Protein AF-A0A6G3XRS8-F1 (afdb_monomer_lite)

Organism: NCBI:txid2706086

Structure (mmCIF, N/CA/C/O backbone):
data_AF-A0A6G3XRS8-F1
#
_entry.id   AF-A0A6G3XRS8-F1
#
loop_
_atom_site.group_PDB
_atom_site.id
_atom_site.type_symbol
_atom_site.label_atom_id
_atom_site.label_alt_id
_atom_site.label_comp_id
_atom_site.label_asym_id
_atom_site.label_entity_id
_atom_site.label_seq_id
_atom_site.pdbx_PDB_ins_code
_atom_site.Cartn_x
_atom_site.Cartn_y
_atom_site.Cartn_z
_atom_site.occupancy
_atom_site.B_iso_or_equiv
_atom_site.auth_seq_id
_atom_site.auth_comp_id
_atom_site.auth_asym_id
_atom_site.auth_atom_id
_atom_site.pdbx_PDB_model_num
ATOM 1 N N . THR A 1 1 ? 11.232 11.905 -4.362 1.00 84.12 1 THR A N 1
ATOM 2 C CA . THR A 1 1 ? 10.137 11.703 -3.369 1.00 84.12 1 THR A CA 1
ATOM 3 C C . THR A 1 1 ? 10.213 10.304 -2.766 1.00 84.12 1 THR A C 1
ATOM 5 O O . THR A 1 1 ? 10.938 9.479 -3.309 1.00 84.12 1 THR A O 1
ATOM 8 N N . THR A 1 2 ? 9.497 9.998 -1.675 1.00 91.12 2 THR A N 1
ATOM 9 C CA . THR A 1 2 ? 9.439 8.624 -1.117 1.00 91.12 2 THR A CA 1
ATOM 10 C C . THR A 1 2 ? 8.962 7.596 -2.149 1.00 91.12 2 THR A C 1
ATOM 12 O O . THR A 1 2 ? 9.497 6.494 -2.203 1.00 91.12 2 THR A O 1
ATOM 15 N N . ASP A 1 3 ? 8.036 7.983 -3.034 1.00 93.62 3 ASP A N 1
ATOM 16 C CA . ASP A 1 3 ? 7.567 7.129 -4.133 1.00 93.62 3 ASP A CA 1
ATOM 17 C C . ASP A 1 3 ? 8.662 6.818 -5.171 1.00 93.62 3 ASP A C 1
ATOM 19 O O . ASP A 1 3 ? 8.705 5.712 -5.693 1.00 93.62 3 ASP A O 1
ATOM 23 N N . GLU A 1 4 ? 9.539 7.774 -5.502 1.00 97.50 4 GLU A N 1
ATOM 24 C CA . GLU A 1 4 ? 10.630 7.549 -6.469 1.00 97.50 4 GLU A CA 1
ATOM 25 C C . GLU A 1 4 ? 11.678 6.570 -5.943 1.00 97.50 4 GLU A C 1
ATOM 27 O O . GLU A 1 4 ? 12.151 5.720 -6.695 1.00 97.50 4 GLU A O 1
ATOM 32 N N . VAL A 1 5 ? 12.029 6.684 -4.659 1.00 97.88 5 VAL A N 1
ATOM 33 C CA . VAL A 1 5 ? 12.999 5.789 -4.015 1.00 97.88 5 VAL A CA 1
ATOM 34 C C . VAL A 1 5 ? 12.447 4.366 -3.984 1.00 97.88 5 VAL A C 1
ATOM 36 O O . VAL A 1 5 ? 13.086 3.457 -4.506 1.00 97.88 5 VAL A O 1
ATOM 39 N N . ALA A 1 6 ? 11.220 4.192 -3.491 1.00 95.25 6 ALA A N 1
ATOM 40 C CA . ALA A 1 6 ? 10.580 2.882 -3.422 1.00 95.25 6 ALA A CA 1
ATOM 41 C C . ALA A 1 6 ? 10.337 2.264 -4.814 1.00 95.25 6 ALA A C 1
ATOM 43 O O . ALA A 1 6 ? 10.546 1.070 -5.016 1.00 95.25 6 ALA A O 1
ATOM 44 N N . ALA A 1 7 ? 9.952 3.070 -5.811 1.00 97.88 7 ALA A N 1
ATOM 45 C CA . ALA A 1 7 ? 9.799 2.595 -7.187 1.00 97.88 7 ALA A CA 1
ATOM 46 C C . ALA A 1 7 ? 11.125 2.083 -7.773 1.00 97.88 7 ALA A C 1
ATOM 48 O O . ALA A 1 7 ? 11.142 1.055 -8.451 1.00 97.88 7 ALA A O 1
ATOM 49 N N . ARG A 1 8 ? 12.237 2.771 -7.482 1.00 97.44 8 ARG A N 1
ATOM 50 C CA . ARG A 1 8 ? 13.577 2.353 -7.905 1.00 97.44 8 ARG A CA 1
ATOM 51 C C . ARG A 1 8 ? 13.997 1.041 -7.243 1.00 97.44 8 ARG A C 1
ATOM 53 O O . ARG A 1 8 ? 14.510 0.176 -7.942 1.00 97.44 8 ARG A O 1
ATOM 60 N N . GLU A 1 9 ? 13.768 0.882 -5.942 1.00 97.25 9 GLU A N 1
ATOM 61 C CA . GLU A 1 9 ? 14.078 -0.359 -5.212 1.00 97.25 9 GLU A CA 1
ATOM 62 C C . GLU A 1 9 ? 13.307 -1.562 -5.770 1.00 97.25 9 GLU A C 1
ATOM 64 O O . GLU A 1 9 ? 13.856 -2.652 -5.905 1.00 97.25 9 GLU A O 1
ATOM 69 N N . LEU A 1 10 ? 12.057 -1.343 -6.183 1.00 96.38 10 LEU A N 1
ATOM 70 C CA . LEU A 1 10 ? 11.204 -2.370 -6.780 1.00 96.38 10 LEU A CA 1
ATOM 71 C C . LEU A 1 10 ? 11.400 -2.539 -8.297 1.00 96.38 10 LEU A C 1
ATOM 73 O O . LEU A 1 10 ? 10.733 -3.372 -8.904 1.00 96.38 10 LEU A O 1
ATOM 77 N N . THR A 1 11 ? 12.298 -1.772 -8.926 1.00 98.00 11 THR A N 1
ATOM 78 C CA . THR A 1 11 ? 12.541 -1.787 -10.384 1.00 98.00 11 THR A CA 1
ATOM 79 C C . THR A 1 11 ? 11.259 -1.561 -11.210 1.00 98.00 11 THR A C 1
ATOM 81 O O . THR A 1 11 ? 11.028 -2.184 -12.245 1.00 98.00 11 THR A O 1
ATOM 84 N N . VAL A 1 12 ? 10.398 -0.639 -10.763 1.00 98.12 12 VAL A N 1
ATOM 85 C CA . VAL A 1 12 ? 9.161 -0.250 -11.464 1.00 98.12 12 VAL A CA 1
ATOM 86 C C . VAL A 1 12 ? 9.120 1.251 -11.742 1.00 98.12 12 VAL A C 1
ATOM 88 O O . VAL A 1 12 ? 9.798 2.052 -11.104 1.00 98.12 12 VAL A O 1
ATOM 91 N N . SER A 1 13 ? 8.277 1.675 -12.688 1.00 98.38 13 SER A N 1
ATOM 92 C CA . SER A 1 13 ? 8.015 3.108 -12.875 1.00 98.38 13 SER A CA 1
ATOM 93 C C . SER A 1 13 ? 7.261 3.699 -11.678 1.00 98.38 13 SER A C 1
ATOM 95 O O . SER A 1 13 ? 6.401 3.042 -11.090 1.00 98.38 13 SER A O 1
ATOM 97 N N . VAL A 1 14 ? 7.490 4.984 -11.379 1.00 98.25 14 VAL A N 1
ATOM 98 C CA . VAL A 1 14 ? 6.777 5.718 -10.309 1.00 98.25 14 VAL A CA 1
ATOM 99 C C . VAL A 1 14 ? 5.256 5.645 -10.485 1.00 98.25 14 VAL A C 1
ATOM 101 O O . VAL A 1 14 ? 4.517 5.498 -9.514 1.00 98.25 14 VAL A O 1
ATOM 104 N N . ARG A 1 15 ? 4.769 5.687 -11.733 1.00 97.31 15 ARG A N 1
ATOM 105 C CA . ARG A 1 15 ? 3.345 5.506 -12.059 1.00 97.31 15 ARG A CA 1
ATOM 106 C C . ARG A 1 15 ? 2.825 4.140 -11.606 1.00 97.31 15 ARG A C 1
ATOM 108 O O . ARG A 1 15 ? 1.738 4.065 -11.043 1.00 97.31 15 ARG A O 1
ATOM 115 N N . THR A 1 16 ? 3.589 3.078 -11.854 1.00 98.19 16 THR A N 1
ATOM 116 C CA . THR A 1 16 ? 3.210 1.707 -11.480 1.00 98.19 16 THR A CA 1
ATOM 117 C C . THR A 1 16 ? 3.244 1.525 -9.969 1.00 98.19 16 THR A C 1
ATOM 119 O O . THR A 1 16 ? 2.286 1.006 -9.409 1.00 98.19 16 THR A O 1
ATOM 122 N N . TYR A 1 17 ? 4.276 2.051 -9.303 1.00 97.75 17 TYR A N 1
ATOM 123 C CA . TYR A 1 17 ? 4.351 2.068 -7.843 1.00 97.75 17 TYR A CA 1
ATOM 124 C C . TYR A 1 17 ? 3.134 2.762 -7.216 1.00 97.75 17 TYR A C 1
ATOM 126 O O . TYR A 1 17 ? 2.446 2.185 -6.379 1.00 97.75 17 TYR A O 1
ATOM 134 N N . ARG A 1 18 ? 2.801 3.976 -7.675 1.00 96.94 18 ARG A N 1
ATOM 135 C CA . ARG A 1 18 ? 1.636 4.726 -7.177 1.00 96.94 18 ARG A CA 1
ATOM 136 C C . ARG A 1 18 ? 0.316 4.003 -7.422 1.00 96.94 18 ARG A C 1
ATOM 138 O O . ARG A 1 18 ? -0.560 4.076 -6.567 1.00 96.94 18 ARG A O 1
ATOM 145 N N . ARG A 1 19 ? 0.180 3.306 -8.556 1.00 98.06 19 ARG A N 1
ATOM 146 C CA . ARG A 1 19 ? -0.994 2.476 -8.845 1.00 98.06 19 ARG A CA 1
ATOM 147 C C . ARG A 1 19 ? -1.132 1.347 -7.821 1.00 98.06 19 ARG A C 1
ATOM 149 O O . ARG A 1 19 ? -2.196 1.226 -7.230 1.00 98.06 19 ARG A O 1
ATOM 156 N N . TYR A 1 20 ? -0.062 0.601 -7.547 1.00 97.44 20 TYR A N 1
ATOM 157 C CA . TYR A 1 20 ? -0.092 -0.454 -6.528 1.00 97.44 20 TYR A CA 1
ATOM 158 C C . TYR A 1 20 ? -0.383 0.086 -5.130 1.00 97.44 20 TYR A C 1
ATOM 160 O O . TYR A 1 20 ? -1.198 -0.484 -4.416 1.00 97.44 20 TYR A O 1
ATOM 168 N N . VAL A 1 21 ? 0.216 1.215 -4.746 1.00 96.94 21 VAL A N 1
ATOM 169 C CA . VAL A 1 21 ? -0.081 1.847 -3.454 1.00 96.94 21 VAL A CA 1
ATOM 170 C C . VAL A 1 21 ? -1.552 2.258 -3.362 1.00 96.94 21 VAL A C 1
ATOM 172 O O . VAL A 1 21 ? -2.168 2.042 -2.324 1.00 96.94 21 VAL A O 1
ATOM 175 N N . ALA A 1 22 ? -2.128 2.827 -4.424 1.00 97.62 22 ALA A N 1
ATOM 176 C CA . ALA A 1 22 ? -3.546 3.178 -4.454 1.00 97.62 22 ALA A CA 1
ATOM 177 C C . ALA A 1 22 ? -4.443 1.938 -4.317 1.00 97.62 22 ALA A C 1
ATOM 179 O O . ALA A 1 22 ? -5.352 1.946 -3.495 1.00 97.62 22 ALA A O 1
ATOM 180 N N . GLU A 1 23 ? -4.142 0.865 -5.053 1.00 98.19 23 GLU A N 1
ATOM 181 C CA . GLU A 1 23 ? -4.860 -0.412 -4.961 1.00 98.19 23 GLU A CA 1
ATOM 182 C C . GLU A 1 23 ? -4.783 -0.998 -3.540 1.00 98.19 23 GLU A C 1
ATOM 184 O O . GLU A 1 23 ? -5.810 -1.353 -2.966 1.00 98.19 23 GLU A O 1
ATOM 189 N N . ILE A 1 24 ? -3.595 -1.018 -2.923 1.00 97.06 24 ILE A N 1
ATOM 190 C CA . ILE A 1 24 ? -3.402 -1.480 -1.538 1.00 97.06 24 ILE A CA 1
ATOM 191 C C . ILE A 1 24 ? -4.196 -0.614 -0.556 1.00 97.06 24 ILE A C 1
ATOM 193 O O . ILE A 1 24 ? -4.873 -1.147 0.317 1.00 97.06 24 ILE A O 1
ATOM 197 N N . MET A 1 25 ? -4.147 0.713 -0.693 1.00 97.81 25 MET A N 1
ATOM 198 C CA . MET A 1 25 ? -4.925 1.615 0.157 1.00 97.81 25 MET A CA 1
ATOM 199 C C . MET A 1 25 ? -6.428 1.352 0.023 1.00 97.81 25 MET A C 1
ATOM 201 O O . MET A 1 25 ? -7.112 1.312 1.036 1.00 97.81 25 MET A O 1
ATOM 205 N N . THR A 1 26 ? -6.938 1.101 -1.186 1.00 98.25 26 THR A N 1
ATOM 206 C CA . THR A 1 26 ? -8.345 0.727 -1.391 1.00 98.25 26 THR A CA 1
ATOM 207 C C . THR A 1 26 ? -8.687 -0.606 -0.729 1.00 98.25 26 THR A C 1
ATOM 209 O O . THR A 1 26 ? -9.688 -0.683 -0.025 1.00 98.25 26 THR A O 1
ATOM 212 N N . LEU A 1 27 ? -7.857 -1.638 -0.902 1.00 97.94 27 LEU A N 1
ATOM 213 C CA . LEU A 1 27 ? -8.079 -2.955 -0.288 1.00 97.94 27 LEU A CA 1
ATOM 214 C C . LEU A 1 27 ? -8.055 -2.898 1.243 1.00 97.9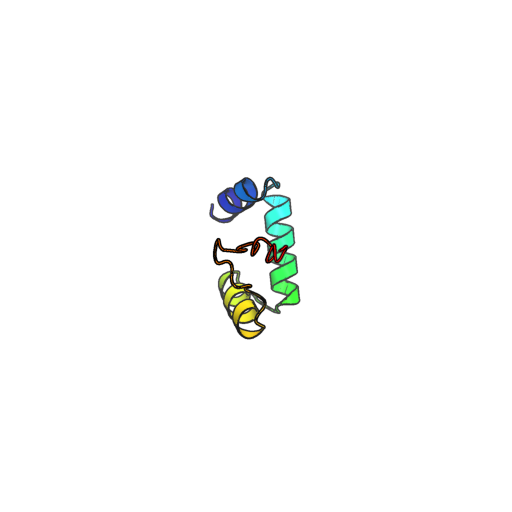4 27 LEU A C 1
ATOM 216 O O . LEU A 1 27 ? -8.776 -3.641 1.902 1.00 97.94 27 LEU A O 1
ATOM 220 N N . LEU A 1 28 ? -7.235 -2.009 1.800 1.00 97.94 28 LEU A N 1
ATOM 221 C CA . LEU A 1 28 ? -7.133 -1.785 3.236 1.00 97.94 28 LEU A CA 1
ATOM 222 C C . LEU A 1 28 ? -8.115 -0.722 3.747 1.00 97.94 28 LEU A C 1
ATOM 224 O O . LEU A 1 28 ? -8.088 -0.430 4.938 1.00 97.94 28 LEU A O 1
ATOM 228 N N . ASP A 1 29 ? -8.955 -0.131 2.891 1.00 97.50 29 ASP A N 1
ATOM 229 C CA . ASP A 1 29 ? -9.860 0.984 3.220 1.00 97.50 29 ASP A CA 1
ATOM 230 C C . ASP A 1 29 ? -9.132 2.167 3.923 1.00 97.50 29 ASP A C 1
ATOM 232 O O . ASP A 1 29 ? -9.582 2.786 4.885 1.00 97.50 29 ASP A O 1
ATOM 236 N N . ALA A 1 30 ? -7.929 2.481 3.444 1.00 98.00 30 ALA A N 1
ATOM 237 C CA . ALA A 1 30 ? -7.075 3.543 3.958 1.00 98.00 30 ALA A CA 1
ATOM 238 C C . ALA A 1 30 ? -7.082 4.781 3.049 1.00 98.00 30 ALA A C 1
ATOM 240 O O . ALA A 1 30 ? -7.048 4.686 1.825 1.00 98.00 30 ALA A O 1
ATOM 241 N N . THR A 1 31 ? -7.030 5.969 3.652 1.00 96.69 31 THR A N 1
ATOM 242 C CA . THR A 1 31 ? -6.950 7.260 2.943 1.00 96.69 31 THR A CA 1
ATOM 243 C C . THR A 1 31 ? -5.532 7.832 2.906 1.00 96.69 31 THR A C 1
ATOM 245 O O . THR A 1 31 ?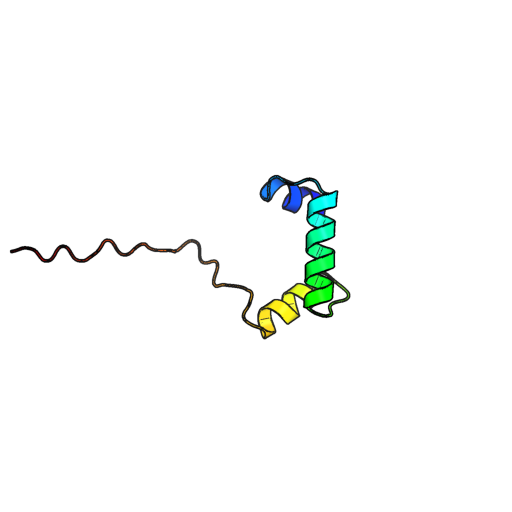 -5.270 8.836 2.243 1.00 96.69 31 THR A O 1
ATOM 248 N N . SER A 1 32 ? -4.586 7.190 3.597 1.00 96.88 32 SER A N 1
ATOM 249 C CA . SER A 1 32 ? -3.172 7.559 3.590 1.00 96.88 32 SER A CA 1
ATOM 250 C C . SER A 1 32 ? -2.267 6.329 3.636 1.00 96.88 32 SER A C 1
ATOM 252 O O . SER A 1 32 ? -2.630 5.286 4.179 1.00 96.88 32 SER A O 1
ATOM 254 N N . ARG A 1 33 ? -1.037 6.476 3.124 1.00 93.88 33 ARG A N 1
ATOM 255 C CA . ARG A 1 33 ? -0.008 5.419 3.164 1.00 93.88 33 ARG A CA 1
ATOM 256 C C . ARG A 1 33 ? 0.330 4.992 4.595 1.00 93.88 33 ARG A C 1
ATOM 258 O O . ARG A 1 33 ? 0.602 3.824 4.834 1.00 93.88 33 ARG A O 1
ATOM 265 N N . PHE A 1 34 ? 0.292 5.930 5.541 1.00 94.50 34 PHE A N 1
ATOM 266 C CA . PHE A 1 34 ? 0.530 5.634 6.951 1.00 94.50 34 PHE A CA 1
ATOM 267 C C . PHE A 1 34 ? -0.600 4.786 7.542 1.00 94.50 34 PHE A C 1
ATOM 269 O O . PHE A 1 34 ? -0.339 3.734 8.118 1.00 94.50 34 PHE A O 1
ATOM 276 N N . GLN A 1 35 ? -1.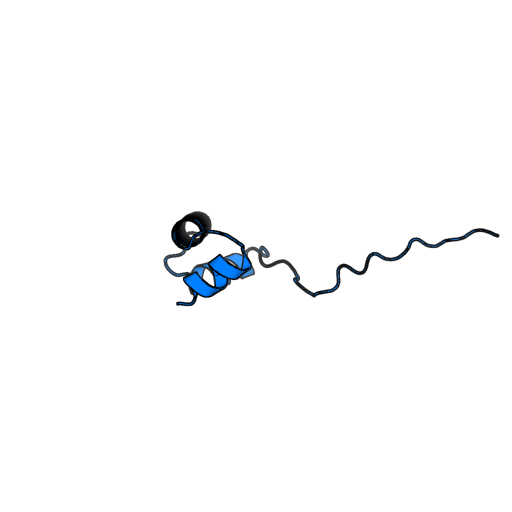856 5.192 7.328 1.00 97.38 35 GLN A N 1
ATOM 277 C CA . GLN A 1 35 ? -3.018 4.420 7.772 1.00 97.38 35 GLN A CA 1
ATOM 278 C C . GLN A 1 35 ? -3.042 3.019 7.146 1.00 97.38 35 GLN A C 1
ATOM 280 O O . GLN A 1 35 ? -3.361 2.055 7.832 1.00 97.38 35 GLN A O 1
ATOM 285 N N . ALA A 1 36 ? -2.658 2.893 5.872 1.00 96.81 36 ALA A N 1
ATOM 286 C CA . ALA A 1 36 ? -2.521 1.597 5.214 1.00 96.81 36 ALA A CA 1
ATOM 287 C C . ALA A 1 36 ? -1.490 0.705 5.922 1.00 96.81 36 ALA A C 1
ATOM 289 O O . ALA A 1 36 ? -1.760 -0.468 6.150 1.00 96.81 36 ALA A O 1
ATOM 290 N N . GLY A 1 37 ? -0.349 1.265 6.337 1.00 95.12 37 GLY A N 1
ATOM 291 C CA . GLY A 1 37 ? 0.647 0.548 7.137 1.00 95.12 37 GLY A CA 1
ATOM 292 C C . GLY A 1 37 ? 0.105 0.078 8.490 1.00 95.12 37 GLY A C 1
ATOM 293 O O . GLY A 1 37 ? 0.311 -1.077 8.853 1.00 95.12 37 GLY A O 1
ATOM 294 N N . VAL A 1 38 ? -0.636 0.934 9.205 1.00 97.50 38 VAL A N 1
ATOM 295 C CA . VAL A 1 38 ? -1.277 0.574 10.486 1.00 97.50 38 VAL A CA 1
ATOM 296 C C . VAL A 1 38 ? -2.275 -0.568 10.296 1.00 97.50 38 VAL A C 1
ATOM 298 O O . VAL A 1 38 ? -2.169 -1.587 10.970 1.00 97.50 38 VAL A O 1
ATOM 301 N N . ARG A 1 39 ? -3.185 -0.457 9.323 1.00 97.06 39 ARG A N 1
ATOM 302 C CA . ARG A 1 39 ? -4.184 -1.501 9.050 1.00 97.06 39 ARG A CA 1
ATOM 303 C C . ARG A 1 39 ? -3.550 -2.808 8.577 1.00 97.06 39 ARG A C 1
ATOM 305 O O . ARG A 1 39 ? -3.972 -3.882 8.989 1.00 97.06 39 ARG A O 1
ATOM 312 N N . ALA A 1 40 ? -2.504 -2.740 7.753 1.00 96.44 40 ALA A N 1
ATOM 313 C CA . ALA A 1 40 ? -1.743 -3.925 7.366 1.00 96.44 40 ALA A CA 1
ATOM 314 C C . ALA A 1 40 ? -1.108 -4.623 8.583 1.00 96.44 40 ALA A C 1
ATOM 316 O O . ALA A 1 40 ? -1.068 -5.851 8.619 1.00 96.44 40 ALA A O 1
ATOM 317 N N . ALA A 1 41 ? -0.640 -3.863 9.580 1.00 95.88 41 ALA A N 1
ATOM 318 C CA . ALA A 1 41 ? -0.112 -4.413 10.828 1.00 95.88 41 ALA A CA 1
ATOM 319 C C . ALA A 1 41 ? -1.209 -5.080 11.672 1.00 95.88 41 ALA A C 1
ATOM 321 O O . ALA A 1 41 ? -1.021 -6.205 12.128 1.00 95.88 41 ALA A O 1
ATOM 322 N N . GLU A 1 42 ? -2.361 -4.422 11.831 1.00 95.44 42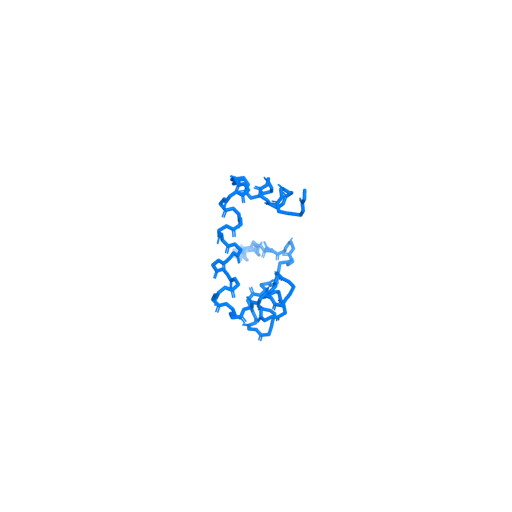 GLU A N 1
ATOM 323 C CA . GLU A 1 42 ? -3.531 -4.957 12.550 1.00 95.44 42 GLU A CA 1
ATOM 324 C C . GLU A 1 42 ? -4.040 -6.269 11.933 1.00 95.44 42 GLU A C 1
ATOM 326 O O . GLU A 1 42 ? -4.471 -7.169 12.650 1.00 95.44 42 GLU A O 1
ATOM 331 N N . LEU A 1 43 ? -3.935 -6.403 10.607 1.00 95.38 43 LEU A N 1
ATOM 332 C CA . LEU A 1 43 ? -4.284 -7.613 9.858 1.00 95.38 43 LEU A CA 1
ATOM 333 C C . LEU A 1 43 ? -3.167 -8.673 9.830 1.00 95.38 43 LEU A C 1
ATOM 335 O O . LEU A 1 43 ? -3.350 -9.730 9.228 1.00 95.38 43 LEU A O 1
ATOM 339 N N . GLY A 1 44 ? -1.999 -8.406 10.425 1.00 94.38 44 GLY A N 1
ATOM 340 C CA . GLY A 1 44 ? -0.856 -9.325 10.410 1.00 94.38 44 GLY A CA 1
ATOM 341 C C . GLY A 1 44 ? -0.209 -9.520 9.030 1.00 94.38 44 GLY A C 1
ATOM 342 O O . GLY A 1 44 ? 0.473 -10.516 8.807 1.00 94.38 44 GLY A O 1
ATOM 343 N N . LEU A 1 45 ? -0.417 -8.588 8.093 1.00 93.06 45 LEU A N 1
ATOM 344 C CA . LEU A 1 45 ? 0.096 -8.655 6.715 1.00 93.06 45 LEU A CA 1
ATOM 345 C C . LEU A 1 45 ? 1.536 -8.152 6.580 1.00 93.06 45 LEU A C 1
ATOM 347 O O . LEU A 1 45 ? 2.204 -8.422 5.581 1.00 93.06 45 LEU A O 1
ATOM 351 N N . LEU A 1 46 ? 2.028 -7.415 7.577 1.00 88.75 46 LEU A N 1
ATOM 352 C CA . LEU A 1 46 ? 3.437 -7.062 7.672 1.00 88.75 46 LEU A CA 1
ATOM 353 C C . LEU A 1 46 ? 4.190 -8.306 8.144 1.00 88.75 46 LEU A C 1
ATOM 355 O O . LEU A 1 46 ? 4.357 -8.528 9.342 1.00 88.75 46 LEU A O 1
ATOM 359 N N . GLY A 1 47 ? 4.578 -9.158 7.189 1.00 78.38 47 GLY A N 1
ATOM 360 C CA . GLY A 1 47 ? 5.374 -10.348 7.473 1.00 78.38 47 GLY A CA 1
ATOM 361 C C . GLY A 1 47 ? 6.590 -9.991 8.327 1.00 78.38 47 GLY A C 1
ATOM 362 O O . GLY A 1 47 ? 7.107 -8.873 8.243 1.00 78.38 47 GLY A O 1
ATOM 363 N N . SER A 1 48 ? 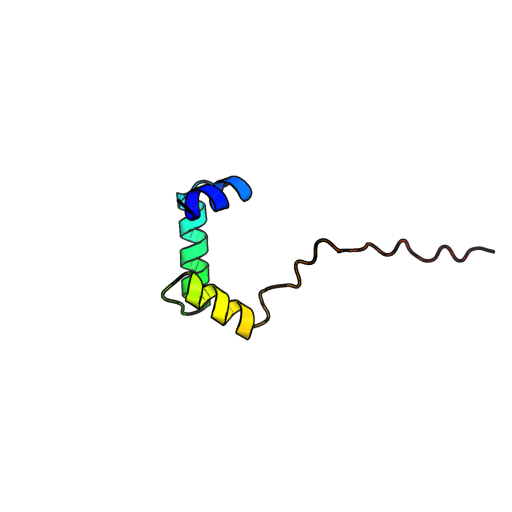7.069 -10.931 9.144 1.00 64.38 48 SER A N 1
ATOM 364 C CA . SER A 1 48 ? 8.340 -10.770 9.847 1.00 64.38 48 SER A CA 1
ATOM 365 C C . SER A 1 48 ? 9.469 -10.737 8.813 1.00 64.38 48 SER A C 1
ATOM 367 O O . SER A 1 48 ? 10.131 -11.742 8.558 1.00 64.38 48 SER A O 1
ATOM 369 N N . ALA A 1 49 ? 9.693 -9.590 8.182 1.00 58.47 49 ALA A N 1
ATOM 370 C CA . ALA A 1 49 ? 10.867 -9.331 7.374 1.00 58.47 49 ALA A CA 1
ATOM 371 C C . ALA A 1 49 ? 12.070 -9.151 8.315 1.00 58.47 49 ALA A C 1
ATOM 373 O O . ALA A 1 49 ? 12.688 -8.095 8.384 1.00 58.47 49 ALA A O 1
ATOM 374 N N . GLY A 1 50 ? 12.390 -10.192 9.087 1.00 48.66 50 GLY A N 1
ATOM 375 C CA . GLY A 1 50 ? 13.760 -10.401 9.512 1.00 48.66 50 GLY A CA 1
ATOM 376 C C . GLY A 1 50 ? 14.554 -10.836 8.275 1.00 48.66 50 GLY A C 1
ATOM 377 O O . GLY A 1 50 ? 14.042 -11.645 7.497 1.00 48.66 50 GLY A O 1
ATOM 378 N N . PRO A 1 51 ? 15.791 -10.362 8.061 1.00 52.88 51 PRO A N 1
ATOM 379 C CA . PRO A 1 51 ? 16.691 -10.873 7.021 1.00 52.88 51 PRO A CA 1
ATOM 380 C C . PRO A 1 51 ? 17.194 -12.298 7.347 1.00 52.88 51 PRO A C 1
ATOM 382 O O . PRO A 1 51 ? 18.385 -12.583 7.309 1.00 52.88 51 PRO A O 1
ATOM 385 N N . GLY A 1 52 ? 16.290 -13.204 7.717 1.00 55.56 52 GLY A N 1
ATOM 386 C CA . GLY A 1 52 ? 16.595 -14.465 8.380 1.00 55.56 52 GLY A CA 1
ATOM 387 C C . GLY A 1 52 ? 15.610 -15.566 8.021 1.00 55.56 52 GLY A C 1
ATOM 388 O O . GLY A 1 52 ? 15.138 -16.281 8.897 1.00 55.56 52 GLY A O 1
ATOM 389 N N . GLY A 1 53 ? 15.338 -15.750 6.729 1.00 52.19 53 GLY A N 1
ATOM 390 C CA . GLY A 1 53 ? 15.015 -17.078 6.213 1.00 52.19 53 GLY A CA 1
ATOM 391 C C . GLY A 1 53 ? 16.264 -17.951 6.310 1.00 52.19 53 GLY A C 1
ATOM 392 O O . GLY A 1 53 ? 16.895 -18.245 5.296 1.00 52.19 53 GLY A O 1
ATOM 393 N N . ALA A 1 54 ? 16.670 -18.299 7.535 1.00 54.62 54 ALA A N 1
ATOM 394 C CA . ALA A 1 54 ? 17.637 -19.350 7.778 1.00 54.62 54 ALA A CA 1
ATOM 395 C C . ALA A 1 54 ? 17.005 -20.633 7.242 1.00 54.62 54 ALA A C 1
ATOM 397 O O . ALA A 1 54 ? 16.204 -21.286 7.907 1.00 54.62 54 ALA A O 1
ATOM 398 N N . GLN A 1 55 ? 17.338 -20.949 5.994 1.00 58.25 55 GLN A N 1
ATOM 399 C CA . GLN A 1 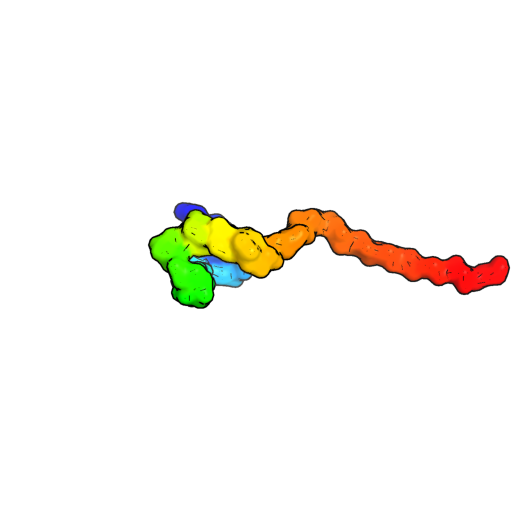55 ? 17.301 -22.303 5.485 1.00 58.25 55 GLN A CA 1
ATOM 400 C C . GLN A 1 55 ? 18.092 -23.128 6.494 1.00 58.25 55 GLN A C 1
ATOM 402 O O . GLN A 1 55 ? 19.318 -23.064 6.504 1.00 58.25 55 GLN A O 1
ATOM 407 N N . SER A 1 56 ? 17.409 -23.819 7.404 1.00 55.72 56 SER A N 1
ATOM 408 C CA . SER A 1 56 ? 18.035 -24.865 8.196 1.00 55.72 56 SER A CA 1
ATOM 409 C C . SER A 1 56 ? 18.604 -25.862 7.186 1.00 55.72 56 SER A C 1
ATOM 411 O O . SER A 1 56 ? 17.815 -26.479 6.463 1.00 55.72 56 SER A O 1
ATOM 413 N N . PRO A 1 57 ? 19.936 -26.014 7.061 1.00 60.50 57 PRO A N 1
ATOM 414 C CA . PRO A 1 57 ? 20.476 -27.118 6.298 1.00 60.50 57 PRO A CA 1
ATOM 415 C C . PRO A 1 57 ? 20.021 -28.368 7.040 1.00 60.50 57 PRO A C 1
ATOM 417 O O . PRO A 1 57 ? 20.290 -28.536 8.230 1.00 60.50 57 PRO A O 1
ATOM 420 N N . GLN A 1 58 ? 19.226 -29.163 6.337 1.00 66.56 58 GLN A N 1
ATOM 421 C CA . GLN A 1 58 ? 18.653 -30.416 6.791 1.00 66.56 58 GLN A CA 1
ATOM 422 C C . GLN A 1 58 ? 19.691 -31.229 7.562 1.00 66.56 58 GLN A C 1
ATOM 424 O O . GLN A 1 58 ? 20.832 -31.376 7.120 1.00 66.56 58 GLN A O 1
ATOM 429 N N . SER A 1 59 ? 19.267 -31.756 8.710 1.00 61.41 59 SER A N 1
ATOM 430 C CA . SER A 1 59 ? 19.966 -32.792 9.455 1.00 61.41 59 SER A CA 1
ATOM 431 C C . SER A 1 59 ? 20.455 -33.878 8.499 1.00 61.41 59 SER A C 1
ATOM 433 O O . SER A 1 59 ? 19.687 -34.750 8.099 1.00 61.41 59 SER A O 1
ATOM 435 N N . ARG A 1 60 ? 21.745 -33.854 8.154 1.00 63.72 60 ARG A N 1
ATOM 436 C CA . ARG A 1 60 ? 22.437 -35.039 7.654 1.00 63.72 60 ARG A CA 1
ATOM 437 C C . ARG A 1 60 ? 22.695 -35.932 8.865 1.00 63.72 60 ARG A C 1
ATOM 439 O O . ARG A 1 60 ? 23.762 -35.901 9.463 1.00 63.72 60 ARG A O 1
ATOM 446 N N . ASN A 1 61 ? 21.649 -36.643 9.270 1.00 60.50 61 ASN A N 1
ATOM 447 C CA . ASN A 1 61 ? 21.786 -37.904 9.977 1.00 60.50 61 ASN A CA 1
ATOM 448 C C . ASN A 1 61 ? 22.122 -38.948 8.914 1.00 60.50 61 ASN A C 1
ATOM 450 O O . ASN A 1 61 ? 21.224 -39.383 8.202 1.00 60.50 61 ASN A O 1
ATOM 454 N N . GLU A 1 62 ? 23.400 -39.300 8.809 1.00 60.00 62 GLU A N 1
ATOM 455 C CA . GLU A 1 62 ? 23.831 -40.569 8.229 1.00 60.00 62 GLU A CA 1
ATOM 456 C C . GLU A 1 62 ? 25.049 -41.073 9.020 1.00 60.00 62 GLU A C 1
ATOM 458 O O . GLU A 1 62 ? 26.135 -40.516 8.875 1.00 60.00 62 GLU A O 1
ATOM 463 N N . GLY A 1 63 ? 24.834 -42.118 9.831 1.00 53.03 63 GLY A N 1
ATOM 464 C CA . GLY A 1 63 ? 25.836 -43.133 10.204 1.00 53.03 63 GLY A CA 1
ATOM 465 C C . GLY A 1 63 ? 26.714 -42.856 11.411 1.00 53.03 63 GLY A C 1
ATOM 466 O O . GLY A 1 63 ? 27.831 -42.338 11.203 1.00 53.03 63 GLY A O 1
#

pLDDT: mean 86.26, std 17.02, range [48.66, 98.38]

Secondary structure (DSSP, 8-state):
-HHHHHHHHTTS-HHHHHHHHHHHHHHTT-SSHHHHHHHHHHTT-S----S------------

InterPro domains:
  IPR016032 Signal transduction response regulator, C-terminal effector [SSF46894] (6-46)
  IPR036388 Winged helix-like DNA-binding domain superfamily [G3DSA:1.10.10.10] (1-47)

Foldseek 3Di:
DVLVVVCVVVVHDSVVSVVVLVVLCVVLVHPDSVVSVVSCVVVVVPDPPDVDPPPPPDPPPDD

Radius of gyration: 17.66 Å; chains: 1; bounding box: 36×55×25 Å

Sequence (63 aa):
TTDEVAARELTVSVRTYRRYVAEIMTLLDATSRFQAGVRAAELGLLGSAGPGGAQSPQSRNEG